Protein AF-A0A9P0B093-F1 (afdb_monomer)

Solvent-accessible surface area (backbone atoms only — not comparable to full-atom values): 9830 Å² total; per-residue (Å²): 137,82,80,83,79,81,79,80,83,80,70,83,38,78,72,42,77,46,66,80,96,78,80,62,89,95,61,91,83,71,81,44,74,49,68,44,56,90,90,56,81,80,70,68,51,75,43,68,58,99,85,46,66,40,39,37,37,28,80,90,45,90,68,35,61,50,74,43,94,42,93,97,56,87,82,87,44,71,49,75,43,68,79,48,75,72,46,57,58,53,28,54,52,45,35,71,77,36,76,76,39,49,54,45,54,42,60,68,60,55,52,50,51,49,52,54,54,52,49,65,39,68,73,48,33,50,54,52,50,56,53,50,52,54,53,46,50,58,70,73,40,94,61,64,81,72,80,75,55,76,82,79,127

Radius of gyration: 26.0 Å; Cα contacts (8 Å, |Δi|>4): 127; chains: 1; bounding box: 78×52×62 Å

Mean predicted aligned error: 12.83 Å

pLDDT: mean 83.2, std 12.91, range [34.69, 97.25]

Organism: Brassicogethes aeneus (NCBI:txid1431903)

Sequence (153 aa):
MSPAGICSCKSLKGMRLNVPRAIRVGHSVTLGCEYDLEEAPLYSVKWYRDGDEFYRYVPKEAPPTRVFTLSGLHVDVSIVTDNAAAMKGSWAIIQETYPHILAYGCLAHGLNLLAKDFAKIPTVKMVINSAKDIVKFFNNKHLPKGVVKPKKH

InterPro domains:
  IPR007021 Domain of unknown function DUF659 [PF04937] (77-134)
  IPR012337 Ribonuclease H-like superfamily [SSF53098] (65-143)
  IPR036179 Immunoglobulin-like domain superfamily [SSF48726] (23-73)

Structure (mmCIF, N/CA/C/O backbone):
data_AF-A0A9P0B093-F1
#
_entry.id   AF-A0A9P0B093-F1
#
loop_
_atom_site.group_PDB
_atom_site.id
_atom_site.type_symbol
_atom_site.label_atom_id
_atom_site.label_alt_id
_atom_site.label_comp_id
_atom_site.label_asym_id
_atom_site.label_entity_id
_atom_site.label_seq_id
_atom_site.pdbx_PDB_ins_code
_atom_site.Cartn_x
_atom_site.Cartn_y
_atom_site.Cartn_z
_atom_site.occupancy
_atom_site.B_iso_or_equiv
_atom_site.auth_seq_id
_atom_site.auth_comp_id
_atom_site.auth_asym_id
_atom_site.auth_atom_id
_atom_site.pdbx_PDB_model_num
ATOM 1 N N . MET A 1 1 ? 51.841 -13.496 -9.113 1.00 34.69 1 MET A N 1
ATOM 2 C CA . MET A 1 1 ? 50.654 -13.382 -9.988 1.00 34.69 1 MET A CA 1
ATOM 3 C C . MET A 1 1 ? 49.548 -14.209 -9.346 1.00 34.69 1 MET A C 1
ATOM 5 O O . MET A 1 1 ? 49.630 -15.427 -9.395 1.00 34.69 1 MET A O 1
ATOM 9 N N . SER A 1 2 ? 48.606 -13.576 -8.639 1.00 37.84 2 SER A N 1
ATOM 10 C CA . SER A 1 2 ? 47.455 -14.278 -8.044 1.00 37.84 2 SER A CA 1
ATOM 11 C C . SER A 1 2 ? 46.395 -14.537 -9.117 1.00 37.84 2 SER A C 1
ATOM 13 O O . SER A 1 2 ? 46.164 -13.638 -9.929 1.00 37.84 2 SER A O 1
ATOM 15 N N . PRO A 1 3 ? 45.742 -15.712 -9.149 1.00 53.78 3 PRO A N 1
ATOM 16 C CA . PRO A 1 3 ? 44.669 -15.962 -10.096 1.00 53.78 3 PRO A CA 1
ATOM 17 C C . PRO A 1 3 ? 43.453 -15.115 -9.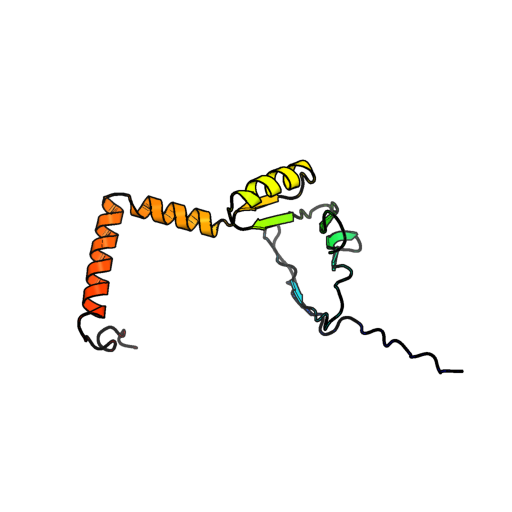719 1.00 53.78 3 PRO A C 1
ATOM 19 O O . PRO A 1 3 ? 43.090 -15.011 -8.546 1.00 53.78 3 PRO A O 1
ATOM 22 N N . ALA A 1 4 ? 42.840 -14.499 -10.726 1.00 53.84 4 ALA A N 1
ATOM 23 C CA . ALA A 1 4 ? 41.596 -13.763 -10.593 1.00 53.84 4 ALA A CA 1
ATOM 24 C C . ALA A 1 4 ? 40.507 -14.674 -10.003 1.00 53.84 4 ALA A C 1
ATOM 26 O O . ALA A 1 4 ? 40.184 -15.720 -10.567 1.00 53.84 4 ALA A O 1
ATOM 27 N N . GLY A 1 5 ? 39.951 -14.273 -8.859 1.00 48.56 5 GLY A N 1
ATOM 28 C CA . GLY A 1 5 ? 38.772 -14.909 -8.288 1.00 48.56 5 GLY A CA 1
ATOM 29 C C . GLY A 1 5 ? 37.591 -14.734 -9.236 1.00 48.56 5 GLY A C 1
ATOM 30 O O . GLY A 1 5 ? 37.178 -13.612 -9.525 1.00 48.56 5 GLY A O 1
ATOM 31 N N . ILE A 1 6 ? 37.056 -15.847 -9.731 1.00 54.59 6 ILE A N 1
ATOM 32 C CA . ILE A 1 6 ? 35.805 -15.869 -10.486 1.00 54.59 6 ILE A CA 1
ATOM 33 C C . ILE A 1 6 ? 34.697 -15.455 -9.512 1.00 54.59 6 ILE A C 1
ATOM 35 O O . ILE A 1 6 ? 34.339 -16.207 -8.606 1.00 54.59 6 ILE A O 1
ATOM 39 N N . CYS A 1 7 ? 34.167 -14.242 -9.674 1.00 53.56 7 CYS A N 1
ATOM 40 C CA . CYS A 1 7 ? 32.961 -13.815 -8.975 1.00 53.56 7 CYS A CA 1
ATOM 41 C C . CYS A 1 7 ? 31.778 -14.584 -9.577 1.00 53.56 7 CYS A C 1
ATOM 43 O O . CYS A 1 7 ? 31.372 -14.326 -10.709 1.00 53.56 7 CYS A O 1
ATOM 45 N N . SER A 1 8 ? 31.266 -15.579 -8.852 1.00 57.84 8 SER A N 1
ATOM 46 C CA . SER A 1 8 ? 30.073 -16.321 -9.261 1.00 57.84 8 SER A CA 1
ATOM 47 C C . SER A 1 8 ? 28.861 -15.390 -9.195 1.00 57.84 8 SER A C 1
ATOM 49 O O . SER A 1 8 ? 28.386 -15.050 -8.110 1.00 57.84 8 SER A O 1
ATOM 51 N N . CYS A 1 9 ? 28.370 -14.939 -10.352 1.00 55.50 9 CYS A N 1
ATOM 52 C CA . CYS A 1 9 ? 27.127 -14.179 -10.437 1.00 55.50 9 CYS A CA 1
ATOM 53 C C . CYS A 1 9 ? 25.951 -15.100 -10.100 1.00 55.50 9 CYS A C 1
ATOM 55 O O . CYS A 1 9 ? 25.487 -15.882 -10.932 1.00 55.50 9 CYS A O 1
ATOM 57 N N . LYS A 1 10 ? 25.454 -15.007 -8.868 1.00 63.94 10 LYS A N 1
ATOM 58 C CA . LYS A 1 10 ? 24.231 -15.693 -8.455 1.00 63.94 10 LYS A CA 1
ATOM 59 C C . LYS A 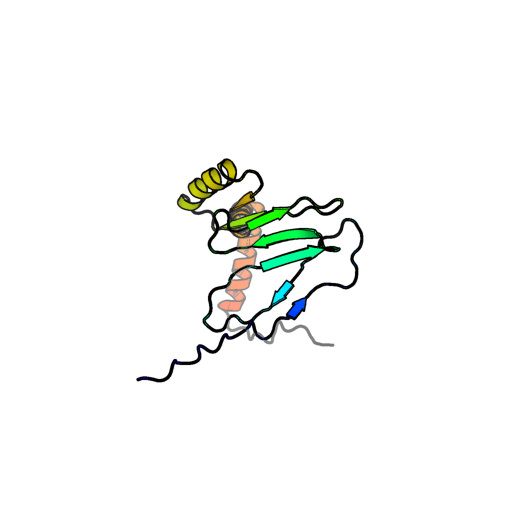1 10 ? 23.023 -14.991 -9.080 1.00 63.94 10 LYS A C 1
ATOM 61 O O . LYS A 1 10 ? 22.811 -13.802 -8.863 1.00 63.94 10 LYS A O 1
ATOM 66 N N . SER A 1 11 ? 22.260 -15.725 -9.885 1.00 64.50 11 SER A N 1
ATOM 67 C CA . SER A 1 11 ? 20.976 -15.263 -10.426 1.00 64.50 11 SER A CA 1
ATOM 68 C C . SER A 1 11 ? 19.850 -15.496 -9.415 1.00 64.50 11 SER A C 1
ATOM 70 O O . SER A 1 11 ? 19.966 -16.371 -8.557 1.00 64.50 11 SER A O 1
ATOM 72 N N . LEU A 1 12 ? 18.760 -14.735 -9.546 1.00 70.19 12 LEU A N 1
ATOM 73 C CA . LEU A 1 12 ? 17.538 -14.885 -8.752 1.00 70.19 12 LEU A CA 1
ATOM 74 C C . LEU A 1 12 ? 17.061 -16.347 -8.769 1.00 70.19 12 LEU A C 1
ATOM 76 O O . LEU A 1 12 ? 16.902 -16.930 -9.845 1.00 70.19 12 LEU A O 1
ATOM 80 N N . LYS A 1 13 ? 16.825 -16.944 -7.597 1.00 75.88 13 LYS A N 1
ATOM 81 C CA . LYS A 1 13 ? 16.348 -18.330 -7.489 1.00 75.88 13 LYS A CA 1
ATOM 82 C C . LYS A 1 13 ? 14.863 -18.383 -7.157 1.00 75.88 13 LYS A C 1
ATOM 84 O O . LYS A 1 13 ? 14.297 -17.463 -6.576 1.00 75.88 13 LYS A O 1
ATOM 89 N N . GLY A 1 14 ? 14.233 -19.495 -7.540 1.00 75.25 14 GLY A N 1
ATOM 90 C CA . GLY A 1 14 ? 12.886 -19.835 -7.084 1.00 75.25 14 GLY A CA 1
ATOM 91 C C . GLY A 1 14 ? 11.785 -18.870 -7.528 1.00 75.25 14 GLY A C 1
ATOM 92 O O . GLY A 1 14 ? 10.767 -18.804 -6.849 1.00 75.25 14 GLY A O 1
ATOM 93 N N . MET A 1 15 ? 11.965 -18.141 -8.639 1.00 81.56 15 MET A N 1
ATOM 94 C CA . MET A 1 15 ? 10.956 -17.190 -9.109 1.00 81.56 15 MET A CA 1
ATOM 95 C C . MET A 1 15 ? 9.649 -17.910 -9.467 1.00 81.56 15 MET A C 1
ATOM 97 O O . MET A 1 15 ? 9.630 -18.791 -10.330 1.00 81.56 15 MET A O 1
ATOM 101 N N . ARG A 1 16 ? 8.550 -17.525 -8.816 1.00 84.38 16 ARG A N 1
ATOM 102 C CA . ARG A 1 16 ? 7.207 -18.068 -9.036 1.00 84.38 16 ARG A CA 1
ATOM 103 C C . ARG A 1 16 ? 6.217 -16.938 -9.265 1.00 84.38 16 ARG A C 1
ATOM 105 O O . ARG A 1 16 ? 6.022 -16.086 -8.405 1.00 84.38 16 ARG A O 1
ATOM 112 N N . LEU A 1 17 ? 5.568 -16.962 -10.426 1.00 85.25 17 LEU A N 1
ATOM 113 C CA . LEU A 1 17 ? 4.491 -16.038 -10.759 1.00 85.25 17 LEU A CA 1
ATOM 114 C C . LEU A 1 17 ? 3.150 -16.620 -10.313 1.00 85.25 17 LEU A C 1
ATOM 116 O O . LEU A 1 17 ? 2.776 -17.721 -10.714 1.00 85.25 17 LEU A O 1
ATOM 120 N N . ASN A 1 18 ? 2.415 -15.856 -9.513 1.00 87.25 18 ASN A N 1
ATOM 121 C CA . ASN A 1 18 ? 1.045 -16.144 -9.120 1.00 87.25 18 ASN A CA 1
ATOM 122 C C . ASN A 1 18 ? 0.114 -15.179 -9.860 1.00 87.25 18 ASN A C 1
ATOM 124 O O . ASN A 1 18 ? -0.152 -14.068 -9.395 1.00 87.25 18 ASN A O 1
ATOM 128 N N . VAL A 1 19 ? -0.318 -15.590 -11.055 1.00 85.81 19 VAL A N 1
ATOM 129 C CA . VAL A 1 19 ? -1.171 -14.793 -11.943 1.00 85.81 19 VAL A CA 1
ATOM 130 C C . VAL A 1 19 ? -2.348 -15.654 -12.415 1.00 85.81 19 VAL A C 1
ATOM 132 O O . VAL A 1 19 ? -2.130 -16.726 -12.984 1.00 85.81 19 VAL A O 1
ATOM 135 N N . PRO A 1 20 ? -3.604 -15.226 -12.195 1.00 85.31 20 PRO A N 1
ATOM 136 C CA . PRO A 1 20 ? -4.772 -15.968 -12.660 1.00 85.31 20 PRO A CA 1
ATOM 137 C C . PRO A 1 20 ? -4.893 -15.934 -14.191 1.00 85.31 20 PRO A C 1
ATOM 139 O O . PRO A 1 20 ? -4.579 -14.938 -14.837 1.00 85.31 20 PRO A O 1
ATOM 142 N N . ARG A 1 21 ? -5.408 -17.024 -14.775 1.00 83.56 21 ARG A N 1
ATOM 143 C CA . ARG A 1 21 ? -5.489 -17.213 -16.237 1.00 83.56 21 ARG A CA 1
ATOM 144 C C . ARG A 1 21 ? -6.398 -16.203 -16.948 1.00 83.56 21 ARG A C 1
ATOM 146 O O . ARG A 1 21 ? -6.123 -15.842 -18.085 1.00 83.56 21 ARG A O 1
ATOM 153 N N . ALA A 1 22 ? -7.504 -15.808 -16.322 1.00 82.50 22 ALA A N 1
ATOM 154 C CA . ALA A 1 22 ? -8.459 -14.851 -16.875 1.00 82.50 22 ALA A CA 1
ATOM 155 C C . ALA A 1 22 ? -9.297 -14.228 -15.757 1.00 82.50 22 ALA A C 1
ATOM 157 O O . ALA A 1 22 ? -9.566 -14.868 -14.739 1.00 82.50 22 ALA A O 1
ATOM 158 N N . ILE A 1 23 ? -9.720 -12.982 -15.962 1.00 84.88 23 ILE A N 1
ATOM 159 C CA . ILE A 1 23 ? -10.503 -12.198 -15.003 1.00 84.88 23 ILE A CA 1
ATOM 160 C C . ILE A 1 23 ? -11.562 -11.433 -15.776 1.00 84.88 23 ILE A C 1
ATOM 162 O O . ILE A 1 23 ? -11.356 -11.049 -16.927 1.00 84.88 23 ILE A O 1
ATOM 166 N N . ARG A 1 24 ? -12.720 -11.237 -15.153 1.00 86.38 24 ARG A N 1
ATOM 167 C CA . ARG A 1 24 ? -13.807 -10.459 -15.744 1.00 86.38 24 ARG A CA 1
ATOM 168 C C . ARG A 1 24 ? -13.470 -8.970 -15.717 1.00 86.38 24 ARG A C 1
ATOM 170 O O . ARG A 1 24 ? -12.933 -8.471 -14.731 1.00 86.38 24 ARG A O 1
ATOM 177 N N . VAL A 1 25 ? -13.838 -8.262 -16.781 1.00 81.38 25 VAL A N 1
ATOM 178 C CA . VAL A 1 25 ? -13.711 -6.800 -16.854 1.00 81.38 25 VAL A CA 1
ATOM 179 C C . VAL A 1 25 ? -14.419 -6.162 -15.654 1.00 81.38 25 VAL A C 1
ATOM 181 O O . VAL A 1 25 ? -15.527 -6.564 -15.304 1.00 81.38 25 VAL A O 1
ATOM 184 N N . GLY A 1 26 ? -13.754 -5.198 -15.012 1.00 80.19 26 GLY A N 1
ATOM 185 C CA . GLY A 1 26 ? -14.255 -4.508 -13.819 1.00 80.19 26 GLY A CA 1
ATOM 186 C C . GLY A 1 26 ? -13.914 -5.175 -12.480 1.00 80.19 26 GLY A C 1
ATOM 187 O O . GLY A 1 26 ? -14.234 -4.613 -11.439 1.00 80.19 26 GLY A O 1
ATOM 188 N N . HIS A 1 27 ? -13.253 -6.338 -12.477 1.00 80.44 27 HIS A N 1
ATOM 189 C CA . HIS A 1 27 ? -12.769 -6.982 -11.252 1.00 80.44 27 HIS A CA 1
ATOM 190 C C . HIS A 1 27 ? -11.279 -6.709 -11.004 1.00 80.44 27 HIS A C 1
ATOM 192 O O . HIS A 1 27 ? -10.496 -6.543 -11.937 1.00 80.44 27 HIS A O 1
ATOM 198 N N . SER A 1 28 ? -10.883 -6.703 -9.730 1.00 76.56 28 SER A N 1
ATOM 199 C CA . SER A 1 28 ? -9.488 -6.538 -9.309 1.00 76.56 28 SER A CA 1
ATOM 200 C C . SER A 1 28 ? -8.690 -7.841 -9.420 1.00 76.56 28 SER A C 1
ATOM 202 O O . SER A 1 28 ? -9.230 -8.937 -9.259 1.00 76.56 28 SER A O 1
ATOM 204 N N . VAL A 1 29 ? -7.382 -7.706 -9.644 1.00 81.31 29 VAL A N 1
ATOM 205 C CA . VAL A 1 29 ? -6.413 -8.805 -9.700 1.00 81.31 29 VAL A CA 1
ATOM 206 C C . VAL A 1 29 ? -5.220 -8.518 -8.817 1.00 81.31 29 VAL A C 1
ATOM 208 O O . VAL A 1 29 ? -4.759 -7.383 -8.755 1.00 81.31 29 VAL A O 1
ATOM 211 N N . THR A 1 30 ? -4.673 -9.568 -8.214 1.00 82.38 30 THR A N 1
ATOM 212 C CA . THR A 1 30 ? -3.341 -9.525 -7.615 1.00 82.38 30 THR A CA 1
ATOM 213 C C . THR A 1 30 ? -2.366 -10.260 -8.526 1.00 82.38 30 THR A C 1
ATOM 215 O O . THR A 1 30 ? -2.554 -11.443 -8.805 1.00 82.38 30 THR A O 1
ATOM 218 N N . LEU A 1 31 ? -1.331 -9.557 -8.987 1.00 84.44 31 LEU A N 1
ATOM 219 C CA . LEU A 1 31 ? -0.200 -10.142 -9.702 1.00 84.44 31 LEU A CA 1
ATOM 220 C C . LEU A 1 31 ? 0.924 -10.390 -8.690 1.00 84.44 31 LEU A C 1
ATOM 222 O O . LEU A 1 31 ? 1.550 -9.448 -8.209 1.00 84.44 31 LEU A O 1
ATOM 226 N N . GLY A 1 32 ? 1.135 -11.650 -8.311 1.00 85.56 32 GLY A N 1
ATOM 227 C CA . GLY A 1 32 ? 2.162 -12.035 -7.344 1.00 85.56 32 GLY A CA 1
ATOM 228 C C . GLY A 1 32 ? 3.437 -12.520 -8.026 1.00 85.56 32 GLY A C 1
ATOM 229 O O . GLY A 1 32 ? 3.372 -13.266 -9.002 1.00 85.56 32 GLY A O 1
ATOM 230 N N . CYS A 1 33 ? 4.595 -12.138 -7.491 1.00 83.88 33 CYS A N 1
ATOM 231 C CA . CYS A 1 33 ? 5.880 -12.734 -7.842 1.00 83.88 33 CYS A CA 1
ATOM 232 C C . CYS A 1 33 ? 6.640 -13.047 -6.552 1.00 83.88 33 CYS A C 1
ATOM 234 O O . CYS A 1 33 ? 7.014 -12.137 -5.815 1.00 83.88 33 CYS A O 1
ATOM 236 N N . GLU A 1 34 ? 6.831 -14.331 -6.272 1.00 85.31 34 GLU A N 1
ATOM 237 C CA . GLU A 1 34 ? 7.689 -14.808 -5.191 1.00 85.31 34 GLU A CA 1
ATOM 238 C C . GLU A 1 34 ? 9.084 -15.047 -5.759 1.00 85.31 34 GLU A C 1
ATOM 240 O O . GLU A 1 34 ? 9.222 -15.641 -6.828 1.00 85.31 34 GLU A O 1
ATOM 245 N N . TYR A 1 35 ? 10.120 -14.584 -5.069 1.00 84.38 35 TYR A N 1
ATOM 246 C CA . TYR A 1 35 ? 11.503 -14.759 -5.496 1.00 84.38 35 TYR A CA 1
ATOM 247 C C . TYR A 1 35 ? 12.445 -14.811 -4.292 1.00 84.38 35 TYR A C 1
ATOM 249 O O . TYR A 1 35 ? 12.178 -14.189 -3.265 1.00 84.38 35 TYR A O 1
ATOM 257 N N . ASP A 1 36 ? 13.557 -15.530 -4.439 1.00 84.44 36 ASP A N 1
ATOM 258 C CA . ASP A 1 36 ? 14.620 -15.612 -3.439 1.00 84.44 36 ASP A CA 1
ATOM 259 C C . ASP A 1 36 ? 15.826 -14.771 -3.885 1.00 84.44 36 ASP A C 1
ATOM 261 O O . ASP A 1 36 ? 16.424 -15.015 -4.942 1.00 84.44 36 ASP A O 1
ATOM 265 N N . LEU A 1 37 ? 16.143 -13.748 -3.084 1.00 81.81 37 LEU A N 1
ATOM 266 C CA . LEU A 1 37 ? 17.291 -12.860 -3.281 1.00 81.81 37 LEU A CA 1
ATOM 267 C C . LEU A 1 37 ? 18.575 -13.391 -2.628 1.00 81.81 37 LEU A C 1
ATOM 269 O O . LEU A 1 37 ? 19.639 -12.811 -2.846 1.00 81.81 37 LEU A O 1
ATOM 273 N N . GLU A 1 38 ? 18.490 -14.460 -1.833 1.00 83.00 38 GLU A N 1
ATOM 274 C CA . GLU A 1 38 ? 19.529 -14.884 -0.897 1.00 83.00 38 GLU A CA 1
ATOM 275 C C . GLU A 1 38 ? 20.021 -13.680 -0.059 1.00 83.00 38 GLU A C 1
ATOM 277 O O . GLU A 1 38 ? 19.298 -13.170 0.795 1.00 83.00 38 GLU A O 1
ATOM 282 N N . GLU A 1 39 ? 21.227 -13.181 -0.340 1.00 81.19 39 GLU A N 1
ATOM 283 C CA . GLU A 1 39 ? 21.864 -12.042 0.340 1.00 81.19 39 GLU A CA 1
ATOM 284 C C . GLU A 1 39 ? 22.118 -10.849 -0.603 1.00 81.19 39 GLU A C 1
ATOM 286 O O . GLU A 1 39 ? 22.806 -9.891 -0.249 1.00 81.19 39 GLU A O 1
ATOM 291 N N . ALA A 1 40 ? 21.593 -10.894 -1.831 1.00 82.06 40 ALA A N 1
ATOM 292 C CA . ALA A 1 40 ? 21.783 -9.839 -2.817 1.00 82.06 40 ALA A CA 1
ATOM 293 C C . ALA A 1 40 ? 20.679 -8.767 -2.726 1.00 82.06 40 ALA A C 1
ATOM 295 O O . ALA A 1 40 ? 19.513 -9.079 -2.482 1.00 82.06 40 ALA A O 1
ATOM 296 N N . PRO A 1 41 ? 20.995 -7.484 -2.974 1.00 83.19 41 PRO A N 1
ATOM 297 C CA . PRO A 1 41 ? 19.971 -6.454 -3.057 1.00 83.19 41 PRO A CA 1
ATOM 298 C C . PRO A 1 41 ? 19.125 -6.633 -4.323 1.00 83.19 41 PRO A C 1
ATOM 300 O O . PRO A 1 41 ? 19.644 -6.899 -5.409 1.00 83.19 41 PRO A O 1
ATOM 303 N N . LEU A 1 42 ? 17.820 -6.397 -4.202 1.00 86.56 42 LEU A N 1
ATOM 304 C CA . LEU A 1 42 ? 16.925 -6.330 -5.353 1.00 86.56 42 LEU A CA 1
ATOM 305 C C . LEU A 1 42 ? 17.341 -5.186 -6.290 1.00 86.56 42 LEU A C 1
ATOM 307 O O . LEU A 1 42 ? 17.474 -4.039 -5.859 1.00 86.56 42 LEU A O 1
ATOM 311 N N . TYR A 1 43 ? 17.504 -5.491 -7.579 1.00 87.81 43 TYR A N 1
ATOM 312 C CA . TYR A 1 43 ? 17.790 -4.479 -8.598 1.00 87.81 43 TYR A CA 1
ATOM 313 C C . TYR A 1 43 ? 16.513 -3.759 -9.047 1.00 87.81 43 TYR A C 1
ATOM 315 O O . TYR A 1 43 ? 16.388 -2.550 -8.865 1.00 87.81 43 TYR A O 1
ATOM 323 N N . SER A 1 44 ? 15.549 -4.500 -9.602 1.00 90.75 44 SER A N 1
ATOM 324 C CA . SER A 1 44 ? 14.256 -3.956 -10.023 1.00 90.75 44 SER A CA 1
ATOM 325 C C . SER A 1 44 ? 13.200 -5.046 -10.189 1.00 90.75 44 SER A C 1
ATOM 327 O O . SER A 1 44 ? 13.535 -6.146 -10.624 1.00 90.75 44 SER A O 1
ATOM 329 N N . VAL A 1 45 ? 11.931 -4.711 -9.968 1.00 90.44 45 VAL A N 1
ATOM 330 C CA . VAL A 1 45 ? 10.765 -5.503 -10.396 1.00 90.44 45 VAL A CA 1
ATOM 331 C C . VAL A 1 45 ? 10.038 -4.723 -11.482 1.00 90.44 45 VAL A C 1
ATOM 333 O O . VAL A 1 45 ? 9.810 -3.527 -11.326 1.00 90.44 45 VAL A O 1
ATOM 336 N N . LYS A 1 46 ? 9.680 -5.375 -12.588 1.00 92.50 46 LYS A N 1
ATOM 337 C CA . LYS A 1 46 ? 8.965 -4.749 -13.705 1.00 92.50 46 LYS A CA 1
ATOM 338 C C . LYS A 1 46 ? 7.839 -5.654 -14.167 1.00 92.50 46 LYS A C 1
ATOM 340 O O . LYS A 1 46 ? 8.039 -6.862 -14.276 1.00 92.50 46 LYS A O 1
ATOM 345 N N . TRP A 1 47 ? 6.687 -5.063 -14.455 1.00 91.00 47 TRP A N 1
ATOM 346 C CA . TRP A 1 47 ? 5.554 -5.772 -15.032 1.00 91.00 47 TRP A CA 1
ATOM 347 C C . TRP A 1 47 ? 5.267 -5.268 -16.439 1.00 91.00 47 TRP A C 1
ATOM 349 O O . TRP A 1 47 ? 5.248 -4.060 -16.693 1.00 91.00 47 TRP A O 1
ATOM 359 N N . TYR A 1 48 ? 5.023 -6.230 -17.325 1.00 91.00 48 TYR A N 1
ATOM 360 C CA . TYR A 1 48 ? 4.750 -6.016 -18.737 1.00 91.00 48 TYR A CA 1
ATOM 361 C C . TYR A 1 48 ? 3.428 -6.668 -19.116 1.00 91.00 48 TYR A C 1
ATOM 363 O O . TYR A 1 48 ? 3.086 -7.741 -18.611 1.00 91.00 48 TYR A O 1
ATOM 371 N N . ARG A 1 49 ? 2.710 -6.040 -20.040 1.00 88.38 49 ARG A N 1
ATOM 372 C CA . ARG A 1 49 ? 1.558 -6.616 -20.726 1.00 88.38 49 ARG A CA 1
ATOM 373 C C . ARG A 1 49 ? 1.736 -6.367 -22.216 1.00 88.38 49 ARG A C 1
ATOM 375 O O . ARG A 1 49 ? 1.956 -5.235 -22.612 1.00 88.38 49 ARG A O 1
ATOM 382 N N . ASP A 1 50 ? 1.666 -7.428 -23.016 1.00 89.00 50 ASP A N 1
ATOM 383 C CA . ASP A 1 50 ? 1.767 -7.353 -24.482 1.00 89.00 50 ASP A CA 1
ATOM 384 C C . ASP A 1 50 ? 3.046 -6.645 -24.992 1.00 89.00 50 ASP A C 1
ATOM 386 O O . ASP A 1 50 ? 3.084 -6.114 -26.094 1.00 89.00 50 ASP A O 1
ATOM 390 N N . GLY A 1 51 ? 4.118 -6.673 -24.189 1.00 90.94 51 GLY A N 1
ATOM 391 C CA . GLY A 1 51 ? 5.398 -6.013 -24.478 1.00 90.94 51 GLY A CA 1
ATOM 392 C C . GLY A 1 51 ? 5.548 -4.618 -23.864 1.00 90.94 51 GLY A C 1
ATOM 393 O O . GLY A 1 51 ? 6.677 -4.163 -23.689 1.00 90.94 51 GLY A O 1
ATOM 394 N N . ASP A 1 52 ? 4.452 -3.989 -23.440 1.00 92.62 52 ASP A N 1
ATOM 395 C CA . ASP A 1 52 ? 4.460 -2.665 -22.824 1.00 92.62 52 ASP A CA 1
ATOM 396 C C . ASP A 1 52 ? 4.635 -2.756 -21.307 1.00 92.62 52 ASP A C 1
ATOM 398 O O . ASP A 1 52 ? 3.931 -3.489 -20.604 1.00 92.62 52 ASP A O 1
ATOM 402 N N . GLU A 1 53 ? 5.596 -2.000 -20.783 1.00 93.81 53 GLU A N 1
ATOM 403 C CA . GLU A 1 53 ? 5.808 -1.871 -19.345 1.00 93.81 53 GLU A CA 1
ATOM 404 C C . GLU A 1 53 ? 4.699 -1.014 -18.740 1.00 93.81 53 GLU A C 1
ATOM 406 O O . GLU A 1 53 ? 4.452 0.083 -19.230 1.00 93.81 53 GLU A O 1
ATOM 411 N N . PHE A 1 54 ? 4.064 -1.477 -17.662 1.00 92.62 54 PHE A N 1
ATOM 412 C CA . PHE A 1 54 ? 3.020 -0.707 -16.969 1.00 92.62 54 PHE A CA 1
ATOM 413 C C . PHE A 1 54 ? 3.354 -0.407 -15.502 1.00 92.62 54 PHE A C 1
ATOM 415 O O . PHE A 1 54 ? 2.762 0.488 -14.899 1.00 92.62 54 PHE A O 1
ATOM 422 N N . TYR A 1 55 ? 4.328 -1.112 -14.919 1.00 92.62 55 TYR A N 1
ATOM 423 C CA . TYR A 1 55 ? 4.781 -0.890 -13.546 1.00 92.62 55 TYR A CA 1
ATOM 424 C C . TYR A 1 55 ? 6.264 -1.219 -13.385 1.00 92.62 55 TYR A C 1
ATOM 426 O O . TYR A 1 55 ? 6.747 -2.227 -13.905 1.00 92.62 55 TYR A O 1
ATOM 434 N N . ARG A 1 56 ? 6.957 -0.421 -12.572 1.00 93.50 56 ARG A N 1
ATOM 435 C CA . ARG A 1 56 ? 8.348 -0.625 -12.167 1.00 93.50 56 ARG A CA 1
ATOM 436 C C . ARG A 1 56 ? 8.547 -0.306 -10.694 1.00 93.50 56 ARG A C 1
ATOM 438 O O . ARG A 1 56 ? 8.091 0.729 -10.228 1.00 93.50 56 ARG A O 1
ATOM 445 N N . TYR A 1 57 ? 9.325 -1.136 -10.012 1.00 90.50 57 TYR A N 1
ATOM 446 C CA . TYR A 1 57 ? 9.871 -0.876 -8.686 1.00 90.50 57 TYR A CA 1
ATOM 447 C C . TYR A 1 57 ? 11.401 -0.979 -8.712 1.00 90.50 57 TYR A C 1
ATOM 449 O O . TYR A 1 57 ? 11.942 -2.007 -9.117 1.00 90.50 57 TYR A O 1
ATOM 457 N N . VAL A 1 58 ? 12.099 0.073 -8.288 1.00 93.12 58 VAL A N 1
ATOM 458 C CA . VAL A 1 58 ? 13.559 0.153 -8.146 1.00 93.12 58 VAL A CA 1
ATOM 459 C C . VAL A 1 58 ? 13.864 0.697 -6.745 1.00 93.12 58 VAL A C 1
ATOM 461 O O . VAL A 1 58 ? 13.711 1.897 -6.520 1.00 93.12 58 VAL A O 1
ATOM 464 N N . PRO A 1 59 ? 14.333 -0.136 -5.794 1.00 89.88 59 PRO A N 1
ATOM 465 C CA . PRO A 1 59 ? 14.528 0.276 -4.397 1.00 89.88 59 PRO A CA 1
ATOM 466 C C . PRO A 1 59 ? 15.422 1.503 -4.194 1.00 89.88 59 PRO A C 1
ATOM 468 O O . PRO A 1 59 ? 15.309 2.193 -3.188 1.00 89.88 59 PRO A O 1
ATOM 471 N N . LYS A 1 60 ? 16.347 1.747 -5.128 1.00 89.69 60 LYS A N 1
ATOM 472 C CA . LYS A 1 60 ? 17.336 2.829 -5.054 1.00 89.69 60 LYS A CA 1
ATOM 473 C C . LYS A 1 60 ? 16.846 4.159 -5.640 1.00 89.69 60 LYS A C 1
ATOM 475 O O . LYS A 1 60 ? 17.591 5.131 -5.593 1.00 89.69 60 LYS A O 1
ATOM 480 N N . GLU A 1 61 ? 15.649 4.206 -6.222 1.00 91.25 61 GLU A N 1
ATOM 481 C CA . GLU A 1 61 ? 15.088 5.422 -6.822 1.00 91.25 61 GLU A CA 1
ATOM 482 C C . GLU A 1 61 ? 14.138 6.160 -5.867 1.00 91.25 61 GLU A C 1
ATOM 484 O O . GLU A 1 61 ? 13.557 5.574 -4.954 1.00 91.25 61 GLU A O 1
ATOM 489 N N . ALA A 1 62 ? 13.960 7.461 -6.110 1.00 86.69 62 ALA A N 1
ATOM 490 C CA . ALA A 1 62 ? 12.964 8.305 -5.457 1.00 86.69 62 ALA A CA 1
ATOM 491 C C . ALA A 1 62 ? 12.071 8.943 -6.548 1.00 86.69 62 ALA A C 1
ATOM 493 O O . ALA A 1 62 ? 12.576 9.767 -7.312 1.00 86.69 62 ALA A O 1
ATOM 494 N N . PRO A 1 63 ? 10.791 8.540 -6.683 1.00 89.00 63 PRO A N 1
ATOM 495 C CA . PRO A 1 63 ? 10.114 7.509 -5.903 1.00 89.00 63 PRO A CA 1
ATOM 496 C C . PRO A 1 63 ? 10.570 6.106 -6.351 1.00 89.00 63 PRO A C 1
ATOM 498 O O . PRO A 1 63 ? 10.932 5.920 -7.514 1.00 89.00 63 PRO A O 1
ATOM 501 N N . PRO A 1 64 ? 10.532 5.092 -5.468 1.00 88.44 64 PRO A N 1
ATOM 502 C CA . PRO A 1 64 ? 10.990 3.749 -5.816 1.00 88.44 64 PRO A CA 1
ATOM 503 C C . PRO A 1 64 ? 10.033 3.036 -6.776 1.00 88.44 64 PRO A C 1
ATOM 505 O O . PRO A 1 64 ? 10.387 2.001 -7.324 1.00 88.44 64 PRO A O 1
ATOM 508 N N . THR A 1 65 ? 8.831 3.572 -6.994 1.00 91.19 65 THR A N 1
ATOM 509 C CA . THR A 1 65 ? 7.817 3.011 -7.888 1.00 91.19 65 THR A CA 1
ATOM 510 C C . THR A 1 65 ? 7.537 3.970 -9.038 1.00 91.19 65 THR A C 1
ATOM 512 O O . THR A 1 65 ? 7.380 5.167 -8.812 1.00 91.19 65 THR A O 1
ATOM 515 N N . ARG A 1 66 ? 7.398 3.443 -10.258 1.00 90.00 66 ARG A N 1
ATOM 516 C CA . ARG A 1 66 ? 6.901 4.170 -11.432 1.00 90.00 66 ARG A CA 1
ATOM 517 C C . ARG A 1 66 ? 5.772 3.393 -12.096 1.00 90.00 66 ARG A C 1
ATOM 519 O O . ARG A 1 66 ? 5.849 2.173 -12.230 1.00 90.00 66 ARG A O 1
ATOM 526 N N . VAL A 1 67 ? 4.755 4.118 -12.542 1.00 90.81 67 VAL A N 1
ATOM 527 C CA . VAL A 1 67 ? 3.629 3.588 -13.316 1.00 90.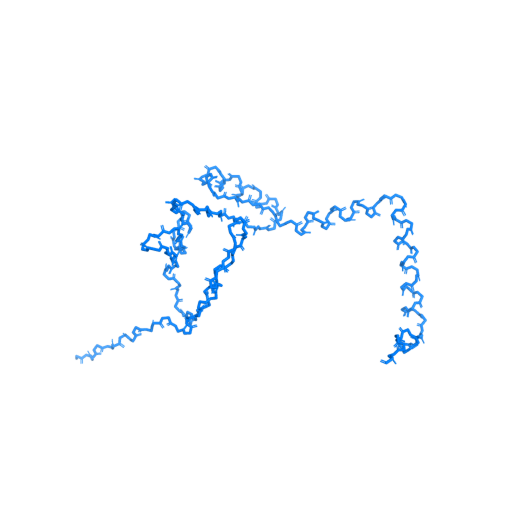81 67 VAL A CA 1
ATOM 528 C C . VAL A 1 67 ? 3.663 4.197 -14.706 1.00 90.81 67 VAL A C 1
ATOM 530 O O . VAL A 1 67 ? 3.920 5.391 -14.856 1.00 90.81 67 VAL A O 1
ATOM 533 N N . PHE A 1 68 ? 3.394 3.375 -15.711 1.00 90.50 68 PHE A N 1
ATOM 534 C CA . PHE A 1 68 ? 3.280 3.808 -17.097 1.00 90.50 68 PHE A CA 1
ATOM 535 C C . PHE A 1 68 ? 1.838 3.606 -17.556 1.00 90.50 68 PHE A C 1
ATOM 537 O O . PHE A 1 68 ? 1.204 2.603 -17.225 1.00 90.50 68 PHE A O 1
ATOM 544 N N . THR A 1 69 ? 1.298 4.574 -18.292 1.00 87.81 69 THR A N 1
ATOM 545 C CA . THR A 1 69 ? -0.085 4.505 -18.769 1.00 87.81 6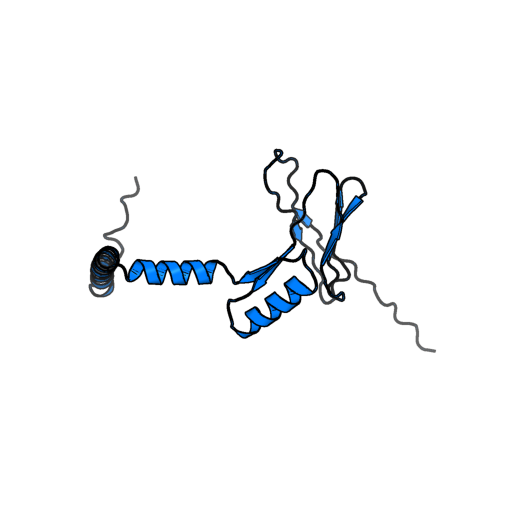9 THR A CA 1
ATOM 546 C C . THR A 1 69 ? -0.213 3.464 -19.867 1.00 87.81 69 THR A C 1
ATOM 548 O O . THR A 1 69 ? 0.440 3.580 -20.902 1.00 87.81 69 THR A O 1
ATOM 551 N N . LEU A 1 70 ? -1.105 2.499 -19.663 1.00 88.69 70 LEU A N 1
ATOM 552 C CA . LEU A 1 70 ? -1.453 1.484 -20.647 1.00 88.69 70 LEU A CA 1
ATOM 553 C C . LEU A 1 70 ? -2.964 1.518 -20.886 1.00 88.69 70 LEU A C 1
ATOM 555 O O . LEU A 1 70 ? -3.755 1.500 -19.941 1.00 88.69 70 LEU A O 1
ATOM 559 N N . SER A 1 71 ? -3.388 1.582 -22.147 1.00 87.69 71 SER A N 1
ATOM 560 C CA . SER A 1 71 ? -4.810 1.670 -22.492 1.00 87.69 71 SER A CA 1
ATOM 561 C C . SER A 1 71 ? -5.600 0.489 -21.915 1.00 87.69 71 SER A C 1
ATOM 563 O O . SER A 1 71 ? -5.279 -0.674 -22.150 1.00 87.69 71 SER A O 1
ATOM 565 N N . GLY A 1 72 ? -6.655 0.790 -21.153 1.00 83.19 72 GLY A N 1
ATOM 566 C CA . GLY A 1 72 ? -7.499 -0.225 -20.514 1.00 83.19 72 GLY A CA 1
ATOM 567 C C . GLY A 1 72 ? -6.921 -0.846 -19.235 1.00 83.19 72 GLY A C 1
ATOM 568 O O . GLY A 1 72 ? -7.477 -1.834 -18.755 1.00 83.19 72 GLY A O 1
ATOM 569 N N . LEU A 1 73 ? -5.838 -0.294 -18.675 1.00 82.31 73 LEU A N 1
ATOM 570 C CA . LEU A 1 73 ? -5.275 -0.692 -17.383 1.00 82.31 73 LEU A CA 1
ATOM 571 C C . LEU A 1 73 ? -4.962 0.549 -16.533 1.00 82.31 73 LEU A C 1
ATOM 573 O O . LEU A 1 73 ? -4.239 1.440 -16.966 1.00 82.31 73 LEU A O 1
ATOM 577 N N . HIS A 1 74 ? -5.482 0.587 -15.305 1.00 82.56 74 HIS A N 1
ATOM 578 C CA . HIS A 1 74 ? -5.129 1.596 -14.306 1.00 82.56 74 HIS A CA 1
ATOM 579 C C . HIS A 1 74 ? -4.320 0.938 -13.192 1.00 82.56 74 HIS A C 1
ATOM 581 O O . HIS A 1 74 ? -4.674 -0.153 -12.740 1.00 82.56 74 HIS A O 1
ATOM 587 N N . VAL A 1 75 ? -3.238 1.584 -12.766 1.00 85.69 75 VAL A N 1
ATOM 588 C CA . VAL A 1 75 ? -2.369 1.081 -11.701 1.00 85.69 75 VAL A CA 1
ATOM 589 C C . VAL A 1 75 ? -2.266 2.152 -10.631 1.00 85.69 75 VAL A C 1
ATOM 591 O O . VAL A 1 75 ? -1.645 3.192 -10.837 1.00 85.69 75 VAL A O 1
ATOM 594 N N . ASP A 1 76 ? -2.866 1.871 -9.483 1.00 86.56 76 ASP A N 1
ATOM 595 C CA . ASP A 1 76 ? -2.823 2.740 -8.315 1.00 86.56 76 ASP A CA 1
ATOM 596 C C . ASP A 1 76 ? -1.630 2.385 -7.428 1.00 86.56 76 ASP A C 1
ATOM 598 O O . ASP A 1 76 ? -1.418 1.222 -7.076 1.00 86.56 76 ASP A O 1
ATOM 602 N N . VAL A 1 77 ? -0.854 3.397 -7.037 1.00 88.50 77 VAL A N 1
ATOM 603 C CA . VAL A 1 77 ? 0.257 3.233 -6.095 1.00 88.50 77 VAL A CA 1
ATOM 604 C C . VAL A 1 77 ? -0.125 3.880 -4.781 1.00 88.50 77 VAL A C 1
ATOM 606 O O . VAL A 1 77 ? -0.398 5.079 -4.720 1.00 88.50 77 VAL A O 1
ATOM 609 N N . SER A 1 78 ? -0.097 3.092 -3.708 1.00 89.06 78 SER A N 1
ATOM 610 C CA . SER A 1 78 ? -0.346 3.608 -2.370 1.00 89.06 78 SER A CA 1
ATOM 611 C C . SER A 1 78 ? 0.666 3.137 -1.341 1.00 89.06 78 SER A C 1
ATOM 613 O O . SER A 1 78 ? 1.109 1.989 -1.371 1.00 89.06 78 SER A O 1
ATOM 615 N N . ILE A 1 79 ? 0.962 4.016 -0.390 1.00 87.88 79 ILE A N 1
ATOM 616 C CA . ILE A 1 79 ? 1.791 3.754 0.779 1.00 87.88 79 ILE A CA 1
ATOM 617 C C . ILE A 1 79 ? 0.881 3.787 2.006 1.00 87.88 79 ILE A C 1
ATOM 619 O O . ILE A 1 79 ? 0.210 4.787 2.263 1.00 87.88 79 ILE A O 1
ATOM 623 N N . VAL A 1 80 ? 0.883 2.694 2.770 1.00 89.25 80 VAL A N 1
ATOM 624 C CA . VAL A 1 80 ? 0.112 2.577 4.012 1.00 89.25 80 VAL A CA 1
ATOM 625 C C . VAL A 1 80 ? 1.068 2.494 5.189 1.00 89.25 80 VAL A C 1
ATOM 627 O O . VAL A 1 80 ? 1.886 1.578 5.256 1.00 89.25 80 VAL A O 1
ATOM 630 N N . THR A 1 81 ? 0.964 3.430 6.129 1.00 89.44 81 THR A N 1
ATOM 631 C CA . THR A 1 81 ? 1.791 3.447 7.350 1.00 89.44 81 THR A CA 1
ATOM 632 C C . THR A 1 81 ? 0.921 3.583 8.595 1.00 89.44 81 THR A C 1
ATOM 634 O O . THR A 1 81 ? -0.302 3.689 8.501 1.00 89.44 81 THR A O 1
ATOM 637 N N . ASP A 1 82 ? 1.505 3.553 9.793 1.00 86.56 82 ASP A N 1
ATOM 638 C CA . ASP A 1 82 ? 0.751 3.866 11.007 1.00 86.56 82 ASP A CA 1
ATOM 639 C C . ASP A 1 82 ? 0.315 5.345 11.031 1.00 86.56 82 ASP A C 1
ATOM 641 O O . ASP A 1 82 ? 0.804 6.172 10.266 1.00 86.56 82 ASP A O 1
ATOM 645 N N . ASN A 1 83 ? -0.653 5.688 11.886 1.00 85.62 83 ASN A N 1
ATOM 646 C CA . ASN A 1 83 ? -1.218 7.043 11.950 1.00 85.62 83 ASN A CA 1
ATOM 647 C C . ASN A 1 83 ? -0.438 7.972 12.902 1.00 85.62 83 ASN A C 1
ATOM 649 O O . ASN A 1 83 ? -1.023 8.864 13.527 1.00 85.62 83 ASN A O 1
ATOM 653 N N . ALA A 1 84 ? 0.866 7.730 13.073 1.00 87.38 84 ALA A N 1
ATOM 654 C CA . ALA A 1 84 ? 1.719 8.530 13.941 1.00 87.38 84 ALA A CA 1
ATOM 655 C C . ALA A 1 84 ? 1.837 9.973 13.419 1.00 87.38 84 ALA A C 1
ATOM 657 O O . ALA A 1 84 ? 1.828 10.220 12.213 1.00 87.38 84 ALA A O 1
ATOM 658 N N . ALA A 1 85 ? 1.974 10.946 14.327 1.00 87.75 85 ALA A N 1
ATOM 659 C CA . ALA A 1 85 ? 2.042 12.364 13.957 1.00 87.75 85 ALA A CA 1
ATOM 660 C C . ALA A 1 85 ? 3.195 12.669 12.983 1.00 87.75 85 ALA A C 1
ATOM 662 O O . ALA A 1 85 ? 3.009 13.445 12.049 1.00 87.75 85 ALA A O 1
ATOM 663 N N . ALA A 1 86 ? 4.343 12.004 13.155 1.00 88.88 86 ALA A N 1
ATOM 664 C CA . ALA A 1 86 ? 5.483 12.115 12.247 1.00 88.88 86 ALA A CA 1
ATOM 665 C C . ALA A 1 86 ? 5.138 11.668 10.814 1.00 88.88 86 ALA A C 1
ATOM 667 O O . ALA A 1 86 ? 5.532 12.328 9.855 1.00 88.88 86 ALA A O 1
ATOM 668 N N . MET A 1 87 ? 4.336 10.607 10.665 1.00 91.44 87 MET A N 1
ATOM 669 C CA . MET A 1 87 ? 3.956 10.082 9.352 1.00 91.44 87 MET A CA 1
ATOM 670 C C . MET A 1 87 ? 3.020 11.023 8.599 1.00 91.44 87 MET A C 1
ATOM 672 O O . MET A 1 87 ? 3.133 11.131 7.384 1.00 91.44 87 MET A O 1
ATOM 676 N N . LYS A 1 88 ? 2.165 11.781 9.299 1.00 90.38 88 LYS A N 1
ATOM 677 C CA . LYS A 1 88 ? 1.275 12.769 8.663 1.00 90.38 88 LYS A CA 1
ATOM 678 C C . LYS A 1 88 ? 2.041 13.837 7.882 1.00 90.38 88 LYS A C 1
ATOM 680 O O . LYS A 1 88 ? 1.628 14.191 6.781 1.00 90.38 88 LYS A O 1
ATOM 685 N N . GLY A 1 89 ? 3.158 14.319 8.431 1.00 91.06 89 GLY A N 1
ATOM 686 C CA . GLY A 1 89 ? 4.041 15.258 7.733 1.00 91.06 89 GLY A CA 1
ATOM 687 C C . GLY A 1 89 ? 4.676 14.623 6.495 1.00 91.06 89 GLY A C 1
ATOM 688 O O . GLY A 1 89 ? 4.653 15.209 5.416 1.00 91.06 89 GLY A O 1
ATOM 689 N N . SER A 1 90 ? 5.165 13.386 6.621 1.00 91.31 90 SER A N 1
ATOM 690 C CA . SER A 1 90 ? 5.706 12.632 5.486 1.00 91.31 90 SER A CA 1
ATOM 691 C C . SER A 1 90 ? 4.671 12.392 4.384 1.00 91.31 90 SER A C 1
ATOM 693 O O . SER A 1 90 ? 5.016 12.496 3.212 1.00 91.31 90 SER A O 1
ATOM 695 N N . TRP A 1 91 ? 3.410 12.107 4.722 1.00 92.38 91 TRP A N 1
ATOM 696 C CA . TRP A 1 91 ? 2.346 11.914 3.731 1.00 92.38 91 TRP A CA 1
ATOM 697 C C . TRP A 1 91 ? 2.095 13.170 2.907 1.00 92.38 91 TRP A C 1
ATOM 699 O O . TRP A 1 91 ? 2.020 13.069 1.688 1.00 92.38 91 TRP A O 1
ATOM 709 N N . ALA A 1 92 ? 2.030 14.338 3.557 1.00 92.12 92 ALA A N 1
ATOM 710 C CA . ALA A 1 92 ? 1.847 15.612 2.867 1.00 92.12 92 ALA A CA 1
ATOM 711 C C . ALA A 1 92 ? 2.974 15.860 1.853 1.00 92.12 92 ALA A C 1
ATOM 713 O O . ALA A 1 92 ? 2.698 16.131 0.689 1.00 92.12 92 ALA A O 1
ATOM 714 N N . ILE A 1 93 ? 4.230 15.652 2.266 1.00 92.88 93 ILE A N 1
ATOM 715 C CA . ILE A 1 93 ? 5.398 15.788 1.384 1.00 92.88 93 ILE A CA 1
ATOM 716 C C . ILE A 1 93 ? 5.315 14.802 0.212 1.00 92.88 93 ILE A C 1
ATOM 718 O O . ILE A 1 93 ? 5.561 15.184 -0.930 1.00 92.88 93 ILE A O 1
ATOM 722 N N . ILE A 1 94 ? 4.967 13.535 0.467 1.00 90.94 94 ILE A N 1
ATOM 723 C CA . ILE A 1 94 ? 4.850 12.513 -0.584 1.00 90.94 94 ILE A CA 1
ATOM 724 C C . ILE A 1 94 ? 3.762 12.890 -1.587 1.00 90.94 94 ILE A C 1
ATOM 726 O O . ILE A 1 94 ? 4.007 12.806 -2.784 1.00 90.94 94 ILE A O 1
ATOM 730 N N . GLN A 1 95 ? 2.587 13.305 -1.117 1.00 90.94 95 GLN A N 1
ATOM 731 C CA . GLN A 1 95 ? 1.461 13.657 -1.982 1.00 90.94 95 GLN A CA 1
ATOM 732 C C . GLN A 1 95 ? 1.720 14.943 -2.777 1.00 90.94 95 GLN A C 1
ATOM 734 O O . GLN A 1 95 ? 1.273 15.049 -3.915 1.00 90.94 95 GLN A O 1
ATOM 739 N N . GLU A 1 96 ? 2.471 15.893 -2.213 1.00 92.88 96 GLU A N 1
ATOM 740 C CA . GLU A 1 96 ? 2.918 17.099 -2.917 1.00 92.88 96 GLU A CA 1
ATOM 741 C C . GLU A 1 96 ? 3.979 16.773 -3.980 1.00 92.88 96 GLU A C 1
ATOM 743 O O . GLU A 1 96 ? 3.887 17.225 -5.119 1.00 92.88 96 GLU A O 1
ATOM 748 N N . THR A 1 97 ? 4.966 15.944 -3.632 1.00 93.19 97 THR A N 1
ATOM 749 C CA . THR A 1 97 ? 6.084 15.593 -4.524 1.00 93.19 97 THR A CA 1
ATOM 750 C C . THR A 1 97 ? 5.652 14.621 -5.627 1.00 93.19 97 THR A C 1
ATOM 752 O O . THR A 1 97 ? 6.120 14.701 -6.763 1.00 93.19 97 THR A O 1
ATOM 755 N N . TYR A 1 98 ? 4.752 13.691 -5.303 1.00 90.31 98 TYR A N 1
ATOM 756 C CA . TYR A 1 98 ? 4.291 12.616 -6.178 1.00 90.31 98 TYR A CA 1
ATOM 757 C C . TYR A 1 98 ? 2.756 12.520 -6.146 1.00 90.31 98 TYR A C 1
ATOM 759 O O . TYR A 1 98 ? 2.207 11.638 -5.486 1.00 90.31 98 TYR A O 1
ATOM 767 N N . PRO A 1 99 ? 2.035 13.362 -6.913 1.00 87.62 99 PRO A N 1
ATOM 768 C CA . PRO A 1 99 ? 0.566 13.428 -6.867 1.00 87.62 99 PRO A CA 1
ATOM 769 C C . PRO A 1 99 ? -0.161 12.122 -7.226 1.00 87.62 99 PRO A C 1
ATOM 771 O O . PRO A 1 99 ? -1.322 11.935 -6.879 1.00 87.62 99 PRO A O 1
ATOM 774 N N . HIS A 1 100 ? 0.519 11.214 -7.930 1.00 84.94 100 HIS A N 1
ATOM 775 C CA . HIS A 1 100 ? 0.007 9.898 -8.318 1.00 84.94 100 HIS A CA 1
ATOM 776 C C . HIS A 1 100 ? 0.243 8.809 -7.252 1.00 84.94 100 HIS A C 1
ATOM 778 O O . HIS A 1 100 ? -0.157 7.665 -7.456 1.00 84.94 100 HIS A O 1
ATOM 784 N N . ILE A 1 101 ? 0.909 9.133 -6.135 1.00 89.06 101 ILE A N 1
ATOM 785 C CA . ILE A 1 101 ? 1.159 8.213 -5.021 1.00 89.06 101 ILE A CA 1
ATOM 786 C C . ILE A 1 101 ? 0.267 8.605 -3.844 1.00 89.06 101 ILE A C 1
ATOM 788 O O . ILE A 1 101 ? 0.402 9.676 -3.252 1.00 89.06 101 ILE A O 1
ATOM 792 N N . LEU A 1 102 ? -0.624 7.697 -3.454 1.00 90.19 102 LEU A N 1
ATOM 793 C CA . LEU A 1 102 ? -1.510 7.900 -2.314 1.00 90.19 102 LEU A CA 1
ATOM 794 C C . LEU A 1 102 ? -0.831 7.441 -1.022 1.00 90.19 102 LEU A C 1
ATOM 796 O O . LEU A 1 102 ? -0.666 6.247 -0.798 1.00 90.19 102 LEU A O 1
ATOM 800 N N . ALA A 1 103 ? -0.472 8.371 -0.142 1.00 91.38 103 ALA A N 1
ATOM 801 C CA . ALA A 1 103 ? 0.020 8.046 1.194 1.00 91.38 103 ALA A CA 1
ATOM 802 C C . ALA A 1 103 ? -1.099 8.216 2.229 1.00 91.38 103 ALA A C 1
ATOM 804 O O . ALA A 1 103 ? -1.673 9.298 2.348 1.00 91.38 103 ALA A O 1
ATOM 805 N N . TYR A 1 104 ? -1.429 7.156 2.970 1.00 89.44 104 TYR A N 1
ATOM 806 C CA . TYR A 1 104 ? -2.476 7.208 3.990 1.00 89.44 104 TYR A CA 1
ATOM 807 C C . TYR A 1 104 ? -2.199 6.295 5.190 1.00 89.44 104 TYR A C 1
ATOM 809 O O . TYR A 1 104 ? -1.404 5.356 5.146 1.00 89.44 104 TYR A O 1
ATOM 817 N N . GLY A 1 105 ? -2.878 6.587 6.299 1.00 86.88 105 GLY A N 1
ATOM 818 C CA . GLY A 1 105 ? -2.769 5.814 7.532 1.00 86.88 105 GLY A CA 1
ATOM 819 C C . GLY A 1 105 ? -3.527 4.489 7.481 1.00 86.88 105 GLY A C 1
ATOM 820 O O . GLY A 1 105 ? -4.571 4.368 6.843 1.00 86.88 105 GLY A O 1
ATOM 821 N N . CYS A 1 106 ? -3.040 3.499 8.223 1.00 84.25 106 CYS A N 1
ATOM 822 C CA . CYS A 1 106 ? -3.658 2.186 8.332 1.00 84.25 106 CYS A CA 1
ATOM 823 C C . CYS A 1 106 ? -5.130 2.282 8.768 1.00 84.25 106 CYS A C 1
ATOM 825 O O . CYS A 1 106 ? -5.446 2.684 9.896 1.00 84.25 106 CYS A O 1
ATOM 827 N N . LEU A 1 107 ? -6.032 1.833 7.887 1.00 80.88 107 LEU A N 1
ATOM 828 C CA . LEU A 1 107 ? -7.476 1.822 8.130 1.00 80.88 107 LEU A CA 1
ATOM 829 C C . LEU A 1 107 ? -7.858 0.971 9.342 1.00 80.88 107 LEU A C 1
ATOM 831 O O . LEU A 1 107 ? -8.825 1.297 10.021 1.00 80.88 107 LEU A O 1
ATOM 835 N N . ALA A 1 108 ? -7.088 -0.071 9.675 1.00 84.56 108 ALA A N 1
ATOM 836 C CA . ALA A 1 108 ? -7.354 -0.892 10.856 1.00 84.56 108 ALA A CA 1
ATOM 837 C C . ALA A 1 108 ? -7.284 -0.073 12.157 1.00 84.56 108 ALA A C 1
ATOM 839 O O . ALA A 1 108 ? -8.097 -0.279 13.058 1.00 84.56 108 ALA A O 1
ATOM 840 N N . HIS A 1 109 ? -6.364 0.899 12.247 1.00 77.69 109 HIS A N 1
ATOM 841 C CA . HIS A 1 109 ? -6.322 1.808 13.392 1.00 77.69 109 HIS A CA 1
ATOM 842 C C . HIS A 1 109 ? -7.567 2.701 13.427 1.00 77.69 109 HIS A C 1
ATOM 844 O O . HIS A 1 109 ? -8.199 2.815 14.476 1.00 77.69 109 HIS A O 1
ATOM 850 N N . GLY A 1 110 ? -7.959 3.266 12.280 1.00 80.50 110 GLY A N 1
ATOM 851 C CA . GLY A 1 110 ? -9.187 4.056 12.150 1.00 80.50 110 GLY A CA 1
ATOM 852 C C . GLY A 1 110 ? -10.439 3.272 12.551 1.00 80.50 110 GLY A C 1
ATOM 853 O O . GLY A 1 110 ? -11.217 3.739 13.377 1.00 80.50 110 GLY A O 1
ATOM 854 N N . LEU A 1 111 ? -10.592 2.041 12.058 1.00 87.69 111 LEU A N 1
ATOM 855 C CA . LEU A 1 111 ? -11.693 1.140 12.409 1.00 87.69 111 LEU A CA 1
ATOM 856 C C . LEU A 1 111 ? -11.695 0.777 13.898 1.00 87.69 111 LEU A C 1
ATOM 858 O O . LEU A 1 111 ? -12.756 0.742 14.512 1.00 87.69 111 LEU A O 1
ATOM 862 N N . ASN A 1 112 ? -10.528 0.550 14.506 1.00 88.50 112 ASN A N 1
ATOM 863 C CA . ASN A 1 112 ? -10.424 0.301 15.945 1.00 88.50 112 ASN A CA 1
ATOM 864 C C . ASN A 1 112 ? -10.847 1.523 16.775 1.00 88.50 112 ASN A C 1
ATOM 866 O O . ASN A 1 112 ? -11.514 1.367 17.796 1.00 88.50 112 ASN A O 1
ATOM 870 N N . LEU A 1 113 ? -10.482 2.737 16.353 1.00 88.50 113 LEU A N 1
ATOM 871 C CA . LEU A 1 113 ? -10.950 3.962 17.004 1.00 88.50 113 LEU A CA 1
ATOM 872 C C . LEU A 1 113 ? -12.465 4.132 16.849 1.00 88.50 113 LEU A C 1
ATOM 874 O O . LEU A 1 113 ? -13.146 4.334 17.850 1.00 88.50 113 LEU A O 1
ATOM 878 N N . LEU A 1 114 ? -13.001 3.934 15.642 1.00 92.94 114 LEU A N 1
ATOM 879 C CA . LEU A 1 114 ? -14.445 3.951 15.401 1.00 92.94 114 LEU A CA 1
ATOM 880 C C . LEU A 1 114 ? -15.169 2.926 16.276 1.00 92.94 114 LEU A C 1
ATOM 882 O O . LEU A 1 114 ? -16.158 3.256 16.920 1.00 92.94 114 LEU A O 1
ATOM 886 N N . ALA A 1 115 ? -14.653 1.700 16.371 1.00 93.56 115 ALA A N 1
ATOM 887 C CA . ALA A 1 115 ? -15.215 0.670 17.238 1.00 93.56 115 ALA A CA 1
ATOM 888 C C . ALA A 1 115 ? -15.196 1.089 18.720 1.00 93.56 115 ALA A C 1
ATOM 890 O O . ALA A 1 115 ? -16.167 0.848 19.439 1.00 93.56 115 ALA A O 1
ATOM 891 N N . LYS A 1 116 ? -14.130 1.760 19.183 1.00 92.50 116 LYS A N 1
ATOM 892 C CA . LYS A 1 1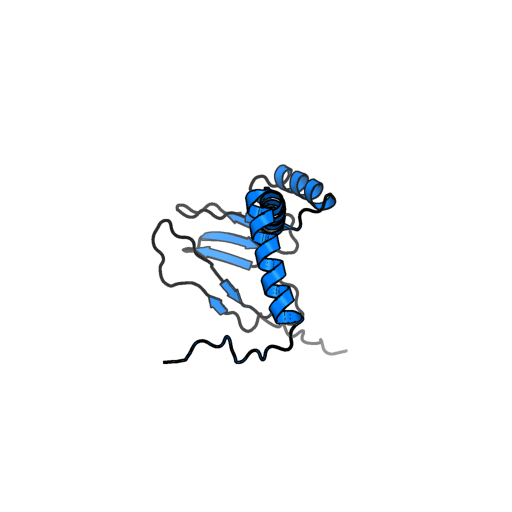16 ? -14.069 2.335 20.538 1.00 92.50 116 LYS A CA 1
ATOM 893 C C . LYS A 1 116 ? -15.097 3.444 20.741 1.00 92.50 116 LYS A C 1
ATOM 895 O O . LYS A 1 116 ? -15.645 3.539 21.836 1.00 92.50 116 LYS A O 1
ATOM 900 N N . ASP A 1 117 ? -15.365 4.260 19.729 1.00 95.69 117 ASP A N 1
ATOM 901 C CA . ASP A 1 117 ? -16.374 5.316 19.804 1.00 95.69 117 ASP A CA 1
ATOM 902 C C . ASP A 1 117 ? -17.797 4.747 19.785 1.00 95.69 117 ASP A C 1
ATOM 904 O O . ASP A 1 117 ? -18.608 5.118 20.634 1.00 95.69 117 ASP A O 1
ATOM 908 N N . PHE A 1 118 ? -18.078 3.747 18.946 1.00 95.75 118 PHE A N 1
ATOM 909 C CA . PHE A 1 118 ? -19.331 2.987 19.005 1.00 95.75 118 PHE A CA 1
ATOM 910 C C . PHE A 1 118 ? -19.537 2.331 20.374 1.00 95.75 118 PHE A C 1
ATOM 912 O O . PHE A 1 118 ? -20.638 2.372 20.920 1.00 95.75 118 PHE A O 1
ATOM 919 N N . ALA A 1 119 ? -18.479 1.792 20.984 1.00 94.12 119 ALA A N 1
ATOM 920 C CA . ALA A 1 119 ? -18.543 1.199 22.319 1.00 94.12 119 ALA A CA 1
ATOM 921 C C . ALA A 1 119 ? -18.867 2.207 23.442 1.00 94.12 119 ALA A C 1
ATOM 923 O O . ALA A 1 119 ? -19.210 1.787 24.550 1.00 94.12 119 ALA A O 1
ATOM 924 N N . LYS A 1 120 ? -18.768 3.523 23.193 1.00 95.00 120 LYS A N 1
ATOM 925 C CA . LYS A 1 120 ? -19.174 4.569 24.150 1.00 95.00 120 LYS A CA 1
ATOM 926 C C . LYS A 1 120 ? -20.670 4.879 24.093 1.00 95.00 120 LYS A C 1
ATOM 928 O O . LYS A 1 120 ? -21.182 5.438 25.062 1.00 95.00 120 LYS A O 1
ATOM 933 N N . ILE A 1 121 ? -21.367 4.521 23.010 1.00 97.25 121 ILE A N 1
ATOM 934 C CA . ILE A 1 121 ? -22.814 4.740 22.881 1.00 97.25 121 ILE A CA 1
ATOM 935 C C . ILE A 1 121 ? -23.528 4.002 24.028 1.00 97.25 121 ILE A C 1
ATOM 937 O O . ILE A 1 121 ? -23.245 2.821 24.234 1.00 97.25 121 ILE A O 1
ATOM 941 N N . PRO A 1 122 ? -24.450 4.64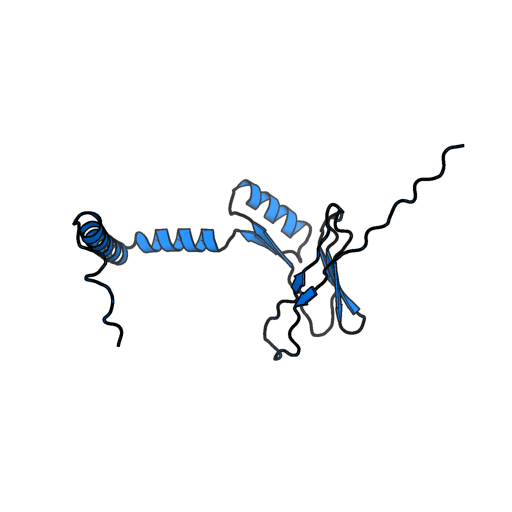2 24.776 1.00 96.88 122 PRO A N 1
ATOM 942 C CA . PRO A 1 122 ? -25.025 4.066 25.996 1.00 96.88 122 PRO A CA 1
ATOM 943 C C . PRO A 1 122 ? -25.636 2.673 25.807 1.00 96.88 122 PRO A C 1
ATOM 945 O O . PRO A 1 122 ? -25.344 1.758 26.576 1.00 96.88 122 PRO A O 1
ATOM 948 N N . THR A 1 123 ? -26.423 2.490 24.745 1.00 96.31 123 THR A N 1
ATOM 949 C CA . THR A 1 123 ? -27.067 1.212 24.406 1.00 96.31 123 THR A CA 1
ATOM 950 C C . THR A 1 123 ? -26.042 0.121 24.097 1.00 96.31 123 THR A C 1
ATOM 952 O O . THR A 1 123 ? -26.127 -0.983 24.629 1.00 96.31 123 THR A O 1
ATOM 955 N N . VAL A 1 124 ? -25.016 0.441 23.306 1.00 96.56 124 VAL A N 1
ATOM 956 C CA . VAL A 1 124 ? -23.926 -0.483 22.960 1.00 96.56 124 VAL A CA 1
ATOM 957 C C . VAL A 1 124 ? -23.088 -0.826 24.195 1.00 96.56 124 VAL A C 1
ATOM 959 O O . VAL A 1 124 ? -22.775 -1.991 24.435 1.00 96.56 124 VAL A O 1
ATOM 962 N N . LYS A 1 125 ? -22.770 0.168 25.030 1.00 96.25 125 LYS A N 1
ATOM 963 C CA . LYS A 1 125 ? -22.008 -0.003 26.272 1.00 96.25 125 LYS A CA 1
ATOM 964 C C . LYS A 1 125 ? -22.718 -0.935 27.255 1.00 96.25 125 LYS A C 1
ATOM 966 O O . LYS A 1 125 ? -22.052 -1.749 27.893 1.00 96.25 125 LYS A O 1
ATOM 971 N N . MET A 1 126 ? -24.047 -0.848 27.361 1.00 95.62 126 MET A N 1
ATOM 972 C CA . MET A 1 126 ? -24.845 -1.773 28.174 1.00 95.62 126 MET A CA 1
ATOM 973 C C . MET A 1 126 ? -24.684 -3.217 27.696 1.00 95.62 126 MET A C 1
ATOM 975 O O . MET A 1 126 ? -24.324 -4.079 28.495 1.00 95.62 126 MET A O 1
ATOM 979 N N . VAL A 1 127 ? -24.856 -3.465 26.394 1.00 96.06 127 VAL A N 1
ATOM 980 C CA . VAL A 1 127 ? -24.693 -4.804 25.801 1.00 96.06 127 VAL A CA 1
ATOM 981 C C . VAL A 1 127 ? -23.274 -5.339 26.019 1.00 96.06 127 VAL A C 1
ATOM 983 O O . VAL A 1 127 ? -23.099 -6.490 26.421 1.00 96.06 127 VAL A O 1
ATOM 986 N N . ILE A 1 128 ? -22.253 -4.497 25.825 1.00 95.62 128 ILE A N 1
ATOM 987 C CA . ILE A 1 128 ? -20.849 -4.861 26.070 1.00 95.62 128 ILE A CA 1
ATOM 988 C C . ILE A 1 128 ? -20.626 -5.256 27.534 1.00 95.62 128 ILE A C 1
ATOM 990 O O . ILE A 1 128 ? -19.905 -6.216 27.806 1.00 95.62 128 ILE A O 1
ATOM 994 N N . ASN A 1 129 ? -21.219 -4.535 28.486 1.00 96.00 129 ASN A N 1
ATOM 995 C CA . ASN A 1 129 ? -21.080 -4.852 29.905 1.00 96.00 129 ASN A CA 1
ATOM 996 C C . ASN A 1 129 ? -21.751 -6.186 30.256 1.00 96.00 129 ASN A C 1
ATOM 998 O O . ASN A 1 129 ? -21.109 -7.022 30.886 1.00 96.00 129 ASN A O 1
ATOM 1002 N N . SER A 1 130 ? -22.964 -6.441 29.760 1.00 95.94 130 SER A N 1
ATOM 1003 C CA . SER A 1 130 ? -23.629 -7.737 29.943 1.00 95.94 130 SER A CA 1
ATOM 1004 C C . SER A 1 130 ? -22.803 -8.892 29.365 1.00 95.94 130 SER A C 1
ATOM 1006 O O . SER A 1 130 ? -22.621 -9.917 30.019 1.00 95.94 130 SER A O 1
ATOM 1008 N N . ALA A 1 131 ? -22.226 -8.715 28.171 1.00 95.50 131 ALA A N 1
ATOM 1009 C CA . ALA A 1 131 ? -21.337 -9.710 27.573 1.00 95.50 131 ALA A CA 1
ATOM 1010 C C . ALA A 1 131 ? -20.077 -9.953 28.427 1.00 95.50 131 ALA A C 1
ATOM 1012 O O . ALA A 1 131 ? -19.663 -11.099 28.612 1.00 95.50 131 ALA A O 1
ATOM 1013 N N . LYS A 1 132 ? -19.483 -8.895 28.998 1.00 95.06 132 LYS A N 1
ATOM 1014 C CA . LYS A 1 132 ? -18.338 -9.016 29.916 1.00 95.06 132 LYS A CA 1
ATOM 1015 C C . LYS A 1 132 ? -18.687 -9.806 31.172 1.00 95.06 132 LYS A C 1
ATOM 1017 O O . LYS A 1 132 ? -17.846 -10.574 31.632 1.00 95.06 132 LYS A O 1
ATOM 1022 N N . ASP A 1 133 ? -19.885 -9.640 31.719 1.00 92.88 133 ASP A N 1
ATOM 1023 C CA . ASP A 1 133 ? -20.305 -10.364 32.921 1.00 92.88 133 ASP A CA 1
ATOM 1024 C C . ASP A 1 133 ? -20.487 -11.862 32.649 1.00 92.88 133 ASP A C 1
ATOM 1026 O O . ASP A 1 133 ? -20.053 -12.689 33.453 1.00 92.88 133 ASP A O 1
ATOM 1030 N N . ILE A 1 134 ? -20.998 -12.225 31.469 1.00 90.19 134 ILE A N 1
ATOM 1031 C CA . ILE A 1 134 ? -21.058 -13.620 31.007 1.00 90.19 134 ILE A CA 1
ATOM 1032 C C . ILE A 1 134 ? -19.645 -14.205 30.878 1.00 90.19 134 ILE A C 1
ATOM 1034 O O . ILE A 1 134 ? -19.359 -15.278 31.410 1.00 90.19 134 ILE A O 1
ATOM 1038 N N . VAL A 1 135 ? -18.728 -13.494 30.215 1.00 90.38 135 VAL A N 1
ATOM 1039 C CA . VAL A 1 135 ? -17.336 -13.950 30.055 1.00 90.38 135 VAL A CA 1
ATOM 1040 C C . VAL A 1 135 ? -16.648 -14.116 31.413 1.00 90.38 135 VAL A C 1
ATOM 1042 O O . VAL A 1 135 ? -15.994 -15.130 31.651 1.00 90.38 135 VAL A O 1
ATOM 1045 N N . LYS A 1 136 ? -16.829 -13.163 32.337 1.00 89.50 136 LYS A N 1
ATOM 1046 C CA . LYS A 1 136 ? -16.313 -13.263 33.711 1.00 89.50 136 LYS A CA 1
ATOM 1047 C C . LYS A 1 136 ? -16.889 -14.464 34.448 1.00 89.50 136 LYS A C 1
ATOM 1049 O O . LYS A 1 136 ? -16.141 -15.140 35.143 1.00 89.50 136 LYS A O 1
ATOM 1054 N N . PHE A 1 137 ? -18.182 -14.746 34.302 1.00 86.31 137 PHE A N 1
ATOM 1055 C CA . PHE A 1 137 ? -18.810 -15.909 34.923 1.00 86.31 137 PHE A CA 1
ATOM 1056 C C . PHE A 1 137 ? -18.130 -17.211 34.489 1.00 86.31 137 PHE A C 1
ATOM 1058 O O . PHE A 1 137 ? -17.760 -18.013 35.343 1.00 86.31 137 PHE A O 1
ATOM 1065 N N . PHE A 1 138 ? -17.902 -17.400 33.187 1.00 84.56 138 PHE A N 1
ATOM 1066 C CA . PHE A 1 138 ? -17.240 -18.602 32.672 1.00 84.56 138 PHE A CA 1
ATOM 1067 C C . PHE A 1 138 ? -15.740 -18.662 32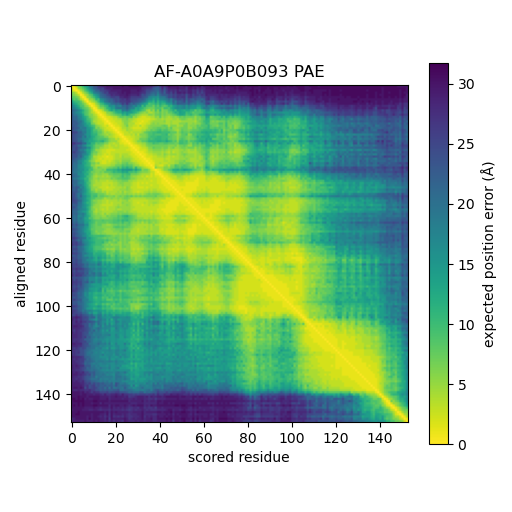.978 1.00 84.56 138 PHE A C 1
ATOM 1069 O O . PHE A 1 138 ? -15.201 -19.757 33.102 1.00 84.56 138 PHE A O 1
ATOM 1076 N N . ASN A 1 139 ? -15.066 -17.516 33.102 1.00 83.00 139 ASN A N 1
ATOM 1077 C CA . ASN A 1 139 ? -13.642 -17.474 33.440 1.00 83.00 139 ASN A CA 1
ATOM 1078 C C . ASN A 1 139 ? -13.380 -17.662 34.944 1.00 83.00 139 ASN A C 1
ATOM 1080 O O . ASN A 1 139 ? -12.380 -18.277 35.305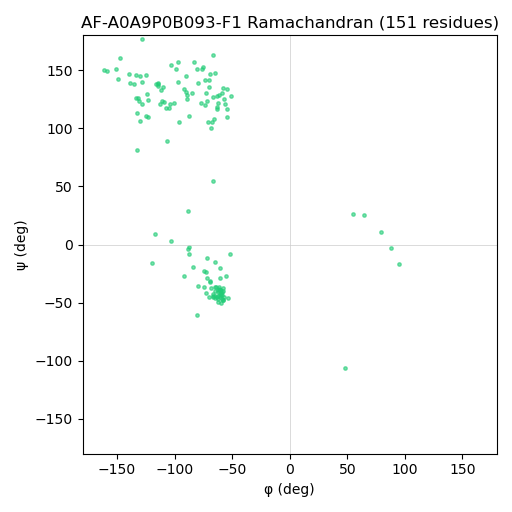 1.00 83.00 139 ASN A O 1
ATOM 1084 N N . ASN A 1 140 ? -14.255 -17.143 35.813 1.00 79.62 140 ASN A N 1
ATOM 1085 C CA . ASN A 1 140 ? -14.075 -17.185 37.269 1.00 79.62 140 ASN A CA 1
ATOM 1086 C C . ASN A 1 140 ? -14.725 -18.406 37.923 1.00 79.62 140 ASN A C 1
ATOM 1088 O O . ASN A 1 140 ? -14.280 -18.837 38.983 1.00 79.62 140 ASN A O 1
ATOM 1092 N N . LYS A 1 141 ? -15.782 -18.975 37.333 1.00 70.62 141 LYS A N 1
ATOM 1093 C CA . LYS A 1 141 ? -16.263 -20.289 37.758 1.00 70.62 141 LYS A CA 1
ATOM 1094 C C . LYS A 1 141 ? -15.451 -21.342 37.016 1.00 70.62 141 LYS A C 1
ATOM 1096 O O . LYS A 1 141 ? -15.361 -21.283 35.796 1.00 70.62 141 LYS A O 1
ATOM 1101 N N . HIS A 1 142 ? -14.908 -22.330 37.729 1.00 64.12 142 HIS A N 1
ATOM 1102 C CA . HIS A 1 142 ? -14.303 -23.537 37.147 1.00 64.12 142 HIS A CA 1
ATOM 1103 C C . HIS A 1 142 ? -15.362 -24.419 36.455 1.00 64.12 142 HIS A C 1
ATOM 1105 O O . HIS A 1 142 ? -15.533 -25.591 36.778 1.00 64.12 142 HIS A O 1
ATOM 1111 N N . LEU A 1 143 ? -16.125 -23.859 35.518 1.00 62.38 143 LEU A N 1
ATOM 1112 C CA . LEU A 1 143 ? -17.022 -24.616 34.669 1.00 62.38 143 LEU A CA 1
ATOM 1113 C C . LEU A 1 143 ? -16.172 -25.294 33.590 1.00 62.38 143 LEU A C 1
ATOM 1115 O O . LEU A 1 143 ? -15.452 -24.611 32.854 1.00 62.38 143 LEU A O 1
ATOM 1119 N N . PRO A 1 144 ? -16.209 -26.632 33.476 1.00 57.31 144 PRO A N 1
ATOM 1120 C CA . PRO A 1 144 ? -15.407 -27.316 32.482 1.00 57.31 144 PRO A CA 1
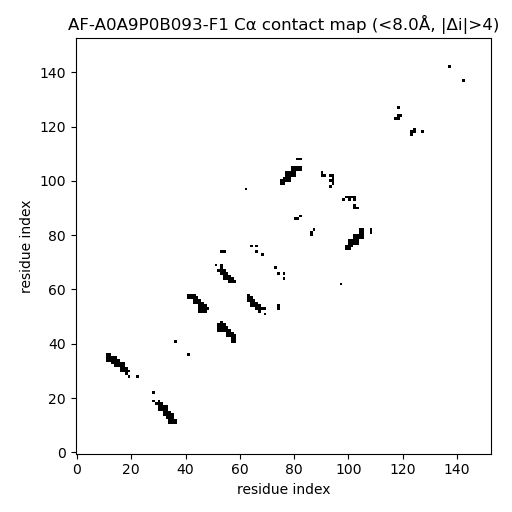ATOM 1121 C C . PRO A 1 144 ? -15.854 -26.875 31.086 1.00 57.31 144 PRO A C 1
ATOM 1123 O O . PRO A 1 144 ? -17.028 -26.986 30.730 1.00 57.31 144 PRO A O 1
ATOM 1126 N N . LYS A 1 145 ? -14.894 -26.441 30.256 1.00 57.19 145 LYS A N 1
ATOM 1127 C CA . LYS A 1 145 ? -15.074 -26.066 28.834 1.00 57.19 145 LYS A CA 1
ATOM 1128 C C . LYS A 1 145 ? -15.795 -27.137 27.984 1.00 57.19 145 LYS A C 1
ATOM 1130 O O . LYS A 1 145 ? -16.107 -26.894 26.824 1.00 57.19 145 LYS A O 1
ATOM 1135 N N . GLY A 1 146 ? -16.041 -28.329 28.535 1.00 56.84 146 GLY A N 1
ATOM 1136 C CA . GLY A 1 146 ? -16.820 -29.407 27.929 1.00 56.84 146 GLY A CA 1
ATOM 1137 C C . GLY A 1 146 ? -18.339 -29.196 27.917 1.00 56.84 146 GLY A C 1
ATOM 1138 O O . GLY A 1 146 ? -18.986 -29.772 27.053 1.00 56.84 146 GLY A O 1
ATOM 1139 N N . VAL A 1 147 ? -18.909 -28.358 28.794 1.00 61.09 147 VAL A N 1
ATOM 1140 C CA . VAL A 1 147 ? -20.377 -28.165 28.892 1.00 61.09 147 VAL A CA 1
ATOM 1141 C C . VAL A 1 147 ? -20.949 -27.358 27.717 1.00 61.09 147 VAL A C 1
ATOM 1143 O O . VAL A 1 147 ? -22.117 -27.501 27.378 1.00 61.09 147 VAL A O 1
ATOM 1146 N N . VAL A 1 148 ? -20.120 -26.545 27.054 1.00 62.47 148 VAL A N 1
ATOM 1147 C CA . VAL A 1 148 ? -20.536 -25.648 25.955 1.00 62.47 148 VAL A CA 1
ATOM 1148 C C . VAL A 1 148 ? -20.139 -26.199 24.577 1.00 62.47 148 VAL A C 1
ATOM 1150 O O . VAL A 1 148 ? -20.360 -25.552 23.556 1.00 62.47 148 VAL A O 1
ATOM 1153 N N . LYS A 1 149 ? -19.549 -27.402 24.497 1.00 53.84 149 LYS A N 1
ATOM 1154 C CA . LYS A 1 149 ? -19.271 -27.996 23.184 1.00 53.84 149 LYS A CA 1
ATOM 1155 C C . LYS A 1 149 ? -20.606 -28.320 22.501 1.00 53.84 149 LYS A C 1
ATOM 1157 O O . LYS A 1 149 ? -21.419 -29.019 23.106 1.00 53.84 149 LYS A O 1
ATOM 1162 N N . PRO A 1 150 ? -20.843 -27.858 21.259 1.00 59.50 150 PRO A N 1
ATOM 1163 C CA . PRO A 1 150 ? -22.023 -28.274 20.519 1.00 59.50 150 PRO A CA 1
ATOM 1164 C C . PRO A 1 150 ? -21.997 -29.800 20.402 1.00 59.50 150 PRO A C 1
ATOM 1166 O O . PRO A 1 150 ? -20.942 -30.380 20.121 1.00 59.50 150 PRO A O 1
ATOM 1169 N N . LYS A 1 151 ? -23.141 -30.452 20.649 1.00 57.12 151 LYS A N 1
ATOM 1170 C CA . LYS A 1 151 ? -23.311 -31.869 20.312 1.00 57.12 151 LYS A CA 1
ATOM 1171 C C . LYS A 1 151 ? -22.971 -32.004 18.830 1.00 57.12 151 LYS A C 1
ATOM 1173 O O . LYS A 1 151 ? -23.693 -31.479 17.988 1.00 57.12 151 LYS A O 1
ATOM 1178 N N . LYS A 1 152 ? -21.839 -32.643 18.526 1.00 55.53 152 LYS A N 1
ATOM 1179 C CA . LYS A 1 152 ? -21.550 -33.089 17.166 1.00 55.53 152 LYS A CA 1
ATOM 1180 C C . LYS A 1 152 ? -22.630 -34.113 16.820 1.00 55.53 152 LYS A C 1
ATOM 1182 O O . LYS A 1 152 ? -22.745 -35.111 17.531 1.00 55.53 152 LYS A O 1
ATOM 1187 N N . HIS A 1 153 ? -23.449 -33.799 15.822 1.00 53.12 153 HIS A N 1
ATOM 1188 C CA . HIS A 1 153 ? -24.144 -34.824 15.053 1.00 53.12 153 HIS A CA 1
ATOM 1189 C C . HIS A 1 153 ? -23.141 -35.503 14.127 1.00 53.12 153 HIS A C 1
ATOM 1191 O O . HIS A 1 153 ? -22.216 -34.796 13.658 1.00 53.12 153 HIS A O 1
#

Secondary structure (DSSP, 8-state):
-PPPP----PPPEEEEEE--S---TT-----EEEEE-TTSPP--EEEEETTEEEEEE-TTSSSSEEE--BTTB---EEEEE---HHHHHHHHHHHHH-TTEEEEE-HHHHHHHHHHHHTTSHHHHHHHHHHHHHHHHHHHS---TTTTS----

Foldseek 3Di:
DDDDDDPPPDDKPDWDWDFDPDDDQPDDTDTDIDIDCPPHDDAKDWDDDPRDTAKIAGPPDVVRIDGDDDPSDDDQAEDEDAPDPVVVVVQVVCCVVPVRYHYDYDVVVVVVVVVVVVCPPPVNVVVVVVVVVVVCVPVVDPDPPVVPDPPDD